Protein AF-A0A6G3U0U0-F1 (afdb_monomer_lite)

Secondary structure (DSSP, 8-state):
-------PPPP---------------------------------S---------EEEEE---SGGG-----HHHHHHHHHHHHHHHHHHHHHHHHHHHTHHHHHH-TTHIIIIIIHHHHHHHHHHHHHHHHHHHHTT----GGGGGGG--EEEETT---------------------

Sequence (177 aa):
MGRNTRKRRTPLATKAIAASAALALGGGGLIWANFYASAHEKAPDNRTKRNVSQVVTIYCPDVGQQLRNVPDRARGEVDGELASMDQQITDAYQRLVTTRRAQAGDANFVQNSILGPLKDRRKVLLDRIKLQINRAGGKAPGDLDRLAGCTGRPAGGQNGGGQNDGGQNGGGQNDGG

Radius of gyration: 30.37 Å; chains: 1; bounding box: 84×53×82 Å

Foldseek 3Di:
DDDDDDDDDDDDDDDDDDDDDDPPDDDDDDDDDDDDDDDDDDDDDDPPPPCLLQFQDKAFDDLVVQPPDADPQLVVVLVVLSVVLVVLRVVLNVVSVVCSVVSVVPSCCNVPVRQVVQLVSLLVSQVVSQVSRVVSVHHHDPCSSVRSGMDTHGPDDDPDDDDDDDDDDDDDDDDDD

pLDDT: mean 72.3, std 21.58, range [33.5, 95.38]

Organism: NCBI:txid2706093

Structure (mmCIF, N/CA/C/O backbone):
data_AF-A0A6G3U0U0-F1
#
_entry.id   AF-A0A6G3U0U0-F1
#
loop_
_atom_site.group_PDB
_atom_site.id
_atom_site.type_symbol
_atom_site.label_atom_id
_atom_site.label_alt_id
_atom_site.label_comp_id
_atom_site.label_asym_id
_atom_site.label_entity_id
_atom_site.label_seq_id
_atom_site.pdbx_PDB_ins_code
_atom_site.Cartn_x
_atom_site.Cartn_y
_atom_site.Cartn_z
_atom_site.occupancy
_atom_site.B_iso_or_equiv
_atom_site.auth_seq_id
_atom_site.auth_comp_id
_atom_site.auth_asym_id
_atom_site.auth_atom_id
_atom_site.pdbx_PDB_model_num
ATOM 1 N N . MET A 1 1 ? -43.608 10.203 -51.201 1.00 46.03 1 MET A N 1
ATOM 2 C CA . MET A 1 1 ? -42.676 9.658 -52.220 1.00 46.03 1 MET A CA 1
ATOM 3 C C . MET A 1 1 ? -41.259 10.072 -51.823 1.00 46.03 1 MET A C 1
ATOM 5 O O . MET A 1 1 ? -41.089 11.239 -51.533 1.00 46.03 1 MET A O 1
ATOM 9 N N . GLY A 1 2 ? -40.191 9.287 -51.689 1.00 54.69 2 GLY A N 1
ATOM 10 C CA . GLY A 1 2 ? -39.826 7.914 -52.042 1.00 54.69 2 GLY A CA 1
ATOM 11 C C . GLY A 1 2 ? -38.305 7.953 -52.289 1.00 54.69 2 GLY A C 1
ATOM 12 O O . GLY A 1 2 ? -37.879 8.408 -53.344 1.00 54.69 2 GLY A O 1
ATOM 13 N N . ARG A 1 3 ? -37.478 7.615 -51.283 1.00 54.75 3 ARG A N 1
ATOM 14 C CA . ARG A 1 3 ? -36.003 7.732 -51.340 1.00 54.75 3 ARG A CA 1
ATOM 15 C C . ARG A 1 3 ? -35.430 6.642 -52.254 1.00 54.75 3 ARG A C 1
ATOM 17 O O . ARG A 1 3 ? -35.517 5.468 -51.911 1.00 54.75 3 ARG A O 1
ATOM 24 N N . ASN A 1 4 ? -34.811 7.018 -53.374 1.00 56.19 4 ASN A N 1
ATOM 25 C CA . ASN A 1 4 ? -34.163 6.065 -54.280 1.00 56.19 4 ASN A CA 1
ATOM 26 C C . ASN A 1 4 ? -32.678 5.873 -53.937 1.00 56.19 4 ASN A C 1
ATOM 28 O O . ASN A 1 4 ? -31.802 6.608 -54.389 1.00 56.19 4 ASN A O 1
ATOM 32 N N . THR A 1 5 ? -32.408 4.827 -53.158 1.00 52.22 5 THR A N 1
ATOM 33 C CA . THR A 1 5 ? -31.091 4.233 -52.911 1.00 52.22 5 THR A CA 1
ATOM 34 C C . THR A 1 5 ? -30.677 3.356 -54.099 1.00 52.22 5 THR A C 1
ATOM 36 O O . THR A 1 5 ? -31.153 2.233 -54.270 1.00 52.22 5 THR A O 1
ATOM 39 N N . ARG A 1 6 ? -29.759 3.834 -54.950 1.00 57.41 6 ARG A N 1
ATOM 40 C CA . ARG A 1 6 ? -29.176 2.987 -56.006 1.00 57.41 6 ARG A CA 1
ATOM 41 C C . ARG A 1 6 ? -28.097 2.073 -55.421 1.00 57.41 6 ARG A C 1
ATOM 43 O O . ARG A 1 6 ? -26.943 2.462 -55.275 1.00 57.41 6 ARG A O 1
ATOM 50 N N . LYS A 1 7 ? -28.496 0.832 -55.128 1.00 47.50 7 LYS A N 1
ATOM 51 C CA . LYS A 1 7 ? -27.618 -0.321 -54.887 1.00 47.50 7 LYS A CA 1
ATOM 52 C C . LYS A 1 7 ? -26.677 -0.523 -56.085 1.00 47.50 7 LYS A C 1
ATOM 54 O O . LYS A 1 7 ? -27.135 -0.948 -57.146 1.00 47.50 7 LYS A O 1
ATOM 59 N N . ARG A 1 8 ? -25.370 -0.280 -55.933 1.00 55.28 8 ARG A N 1
ATOM 60 C CA . ARG A 1 8 ? -24.383 -0.869 -56.852 1.00 55.28 8 ARG A CA 1
ATOM 61 C C . ARG A 1 8 ? -24.142 -2.309 -56.423 1.00 55.28 8 ARG A C 1
ATOM 63 O O . ARG A 1 8 ? -23.725 -2.577 -55.302 1.00 55.28 8 ARG A O 1
ATOM 70 N N . ARG A 1 9 ? -24.514 -3.214 -57.324 1.00 56.34 9 ARG A N 1
ATOM 71 C CA . ARG A 1 9 ? -24.375 -4.659 -57.196 1.00 56.34 9 ARG A CA 1
ATOM 72 C C . ARG A 1 9 ? -22.894 -5.029 -57.189 1.00 56.34 9 ARG A C 1
ATOM 74 O O . ARG A 1 9 ? -22.133 -4.570 -58.036 1.00 56.34 9 ARG A O 1
ATOM 81 N N . THR A 1 10 ? -22.530 -5.863 -56.232 1.00 58.34 10 THR A N 1
ATOM 82 C CA . THR A 1 10 ? -21.278 -6.609 -56.168 1.00 58.34 10 THR A CA 1
ATOM 83 C C . THR A 1 10 ? -21.230 -7.634 -57.310 1.00 58.34 10 THR A C 1
ATOM 85 O O . THR A 1 10 ? -22.201 -8.374 -57.491 1.00 58.34 10 THR A O 1
ATOM 88 N N . PRO A 1 11 ? -20.145 -7.713 -58.100 1.00 59.00 11 PRO A N 1
ATOM 89 C CA . PRO A 1 11 ? -19.930 -8.854 -58.973 1.00 59.00 11 PRO A CA 1
ATOM 90 C C . PRO A 1 11 ? -19.469 -10.061 -58.149 1.00 59.00 11 PRO A C 1
ATOM 92 O O . PRO A 1 11 ? -18.499 -10.012 -57.393 1.00 59.00 11 PRO A O 1
ATOM 95 N N . LEU A 1 12 ? -20.231 -11.139 -58.307 1.00 53.78 12 LEU A N 1
ATOM 96 C CA . LEU A 1 12 ? -19.966 -12.497 -57.856 1.00 53.78 12 LEU A CA 1
ATOM 97 C C . LEU A 1 12 ? -18.666 -13.013 -58.485 1.00 53.78 12 LEU A C 1
ATOM 99 O O . LEU A 1 12 ? -18.636 -13.317 -59.673 1.00 53.78 12 LEU A O 1
ATOM 103 N N . ALA A 1 13 ? -17.616 -13.157 -57.684 1.00 52.47 13 ALA A N 1
ATOM 104 C CA . ALA A 1 13 ? -16.477 -14.012 -58.017 1.00 52.47 13 ALA A CA 1
ATOM 105 C C . ALA A 1 13 ? -15.838 -14.571 -56.738 1.00 52.47 13 ALA A C 1
ATOM 107 O O . ALA A 1 13 ? -14.632 -14.513 -56.526 1.00 52.47 13 ALA A O 1
ATOM 108 N N . THR A 1 14 ? -16.679 -15.122 -55.862 1.00 47.50 14 THR A N 1
ATOM 109 C CA . THR A 1 14 ? -16.247 -16.084 -54.849 1.00 47.50 14 THR A CA 1
ATOM 110 C C . THR A 1 14 ? -16.211 -17.468 -55.491 1.00 47.50 14 THR A C 1
ATOM 112 O O . THR A 1 14 ? -17.253 -18.058 -55.762 1.00 47.50 14 THR A O 1
ATOM 115 N N . LYS A 1 15 ? -15.005 -17.992 -55.696 1.00 50.78 15 LYS A N 1
ATOM 116 C CA . LYS A 1 15 ? -14.684 -19.427 -55.686 1.00 50.78 15 LYS A CA 1
ATOM 117 C C . LYS A 1 15 ? -13.343 -19.527 -54.947 1.00 50.78 15 LYS A C 1
ATOM 119 O O . LYS A 1 15 ? -12.332 -19.109 -55.484 1.00 50.78 15 LYS A O 1
ATOM 124 N N . ALA A 1 16 ? -13.313 -19.726 -53.631 1.00 52.72 16 ALA A N 1
ATOM 125 C CA . ALA A 1 16 ? -13.403 -21.024 -52.959 1.00 52.72 16 ALA A CA 1
ATOM 126 C C . ALA A 1 16 ? -12.450 -22.070 -53.569 1.00 52.72 16 ALA A C 1
ATOM 128 O O . ALA A 1 16 ? -12.838 -22.801 -54.475 1.00 52.72 16 ALA A O 1
ATOM 129 N N . ILE A 1 17 ? -11.230 -22.157 -53.028 1.00 52.53 17 ILE A N 1
ATOM 130 C CA . ILE A 1 17 ? -10.481 -23.415 -52.957 1.00 52.53 17 ILE A CA 1
ATOM 131 C C . ILE A 1 17 ? -10.115 -23.623 -51.491 1.00 52.53 17 ILE A C 1
ATOM 133 O O . ILE A 1 17 ? -9.440 -22.810 -50.863 1.00 52.53 17 ILE A O 1
ATOM 137 N N . ALA A 1 18 ? -10.679 -24.698 -50.963 1.00 51.75 18 ALA A N 1
ATOM 138 C CA . ALA A 1 18 ? -10.455 -25.235 -49.645 1.00 51.75 18 ALA A CA 1
ATOM 139 C C . ALA A 1 18 ? -9.193 -26.112 -49.620 1.00 51.75 18 ALA A C 1
ATOM 141 O O . ALA A 1 18 ? -8.799 -26.672 -50.637 1.00 51.75 18 ALA A O 1
ATOM 142 N N . ALA A 1 19 ? -8.677 -26.285 -48.402 1.00 49.38 19 ALA A N 1
ATOM 143 C CA . ALA A 1 19 ? -7.967 -27.462 -47.905 1.00 49.38 19 ALA A CA 1
ATOM 144 C C . ALA A 1 19 ? -6.592 -27.815 -48.505 1.00 49.38 19 ALA A C 1
ATOM 146 O O . ALA A 1 19 ? -6.487 -28.572 -49.460 1.00 49.38 19 ALA A O 1
ATOM 147 N N . SER A 1 20 ? -5.543 -27.443 -47.766 1.00 47.06 20 SER A N 1
ATOM 148 C CA . SER A 1 20 ? -4.555 -28.423 -47.286 1.00 47.06 20 SER A CA 1
ATOM 149 C C . SER A 1 20 ? -3.688 -27.799 -46.191 1.00 47.06 20 SER A C 1
ATOM 151 O O . SER A 1 20 ? -2.896 -26.893 -46.440 1.00 47.06 20 SER A O 1
ATOM 153 N N . ALA A 1 21 ? -3.857 -28.293 -44.964 1.00 51.41 21 ALA A N 1
ATOM 154 C CA . ALA A 1 21 ? -2.911 -28.089 -43.881 1.00 51.41 21 ALA A CA 1
ATOM 155 C C . ALA A 1 21 ? -1.633 -28.873 -44.210 1.00 51.41 21 ALA A C 1
ATOM 157 O O . ALA A 1 21 ? -1.624 -30.098 -44.138 1.00 51.41 21 ALA A O 1
ATOM 158 N N . ALA A 1 22 ? -0.565 -28.171 -44.576 1.00 50.78 22 ALA A N 1
ATOM 159 C CA . ALA A 1 22 ? 0.781 -28.722 -44.554 1.00 50.78 22 ALA A CA 1
ATOM 160 C C . ALA A 1 22 ? 1.487 -28.144 -43.326 1.00 50.78 22 ALA A C 1
ATOM 162 O O . ALA A 1 22 ? 1.966 -27.010 -43.340 1.00 50.78 22 ALA A O 1
ATOM 163 N N . LEU A 1 23 ? 1.515 -28.918 -42.238 1.00 55.03 23 LEU A N 1
ATOM 164 C CA . LEU A 1 23 ? 2.474 -28.719 -41.154 1.00 55.03 23 LEU A CA 1
ATOM 165 C C . LEU A 1 23 ? 3.873 -28.997 -41.720 1.00 55.03 23 LEU A C 1
ATOM 167 O O . LEU A 1 23 ? 4.380 -30.113 -41.646 1.00 55.03 23 LEU A O 1
ATOM 171 N N . ALA A 1 24 ? 4.479 -27.975 -42.322 1.00 58.81 24 ALA A N 1
ATOM 172 C CA . ALA A 1 24 ? 5.885 -27.975 -42.687 1.00 58.81 24 ALA A CA 1
ATOM 173 C C . ALA A 1 24 ? 6.715 -27.791 -41.409 1.00 58.81 24 ALA A C 1
ATOM 175 O O . ALA A 1 24 ? 7.091 -26.686 -41.021 1.00 58.81 24 ALA A O 1
ATOM 176 N N . LEU A 1 25 ? 6.956 -28.905 -40.723 1.00 57.28 25 LEU A N 1
ATOM 177 C CA . LEU A 1 25 ? 8.068 -29.026 -39.797 1.00 57.28 25 LEU A CA 1
ATOM 178 C C . LEU A 1 25 ? 9.358 -29.111 -40.624 1.00 57.28 25 LEU A C 1
ATOM 180 O O . LEU A 1 25 ? 9.604 -30.116 -41.283 1.00 57.28 25 LEU A O 1
ATOM 184 N N . GLY A 1 26 ? 10.183 -28.067 -40.541 1.00 49.75 26 GLY A N 1
ATOM 185 C CA . GLY A 1 26 ? 11.615 -28.139 -40.836 1.00 49.75 26 GLY A CA 1
ATOM 186 C C . GLY A 1 26 ? 12.072 -27.468 -42.134 1.00 49.75 26 GLY A C 1
ATOM 187 O O . GLY A 1 26 ? 11.646 -27.829 -43.224 1.00 49.75 26 GLY A O 1
ATOM 188 N N . GLY A 1 27 ? 13.022 -26.535 -42.003 1.00 47.12 27 GLY A N 1
ATOM 189 C CA . GLY A 1 27 ? 13.888 -26.087 -43.101 1.00 47.12 27 GLY A CA 1
ATOM 190 C C . GLY A 1 27 ? 14.191 -24.592 -43.055 1.00 47.12 27 GLY A C 1
ATOM 191 O O . GLY A 1 27 ? 13.312 -23.783 -43.311 1.00 47.12 27 GLY A O 1
ATOM 192 N N . GLY A 1 28 ? 15.420 -24.225 -42.688 1.00 49.59 28 GLY A N 1
ATOM 193 C CA . GLY A 1 28 ? 15.838 -22.851 -42.408 1.00 49.59 28 GLY A CA 1
ATOM 194 C C . GLY A 1 28 ? 16.068 -21.954 -43.631 1.00 49.59 28 GLY A C 1
ATOM 195 O O . GLY A 1 28 ? 16.247 -22.414 -44.754 1.00 49.59 28 GLY A O 1
ATOM 196 N N . GLY A 1 29 ? 16.128 -20.647 -43.364 1.00 43.62 29 GLY A N 1
ATOM 197 C CA . GLY A 1 29 ? 16.513 -19.615 -44.326 1.00 43.62 29 GLY A CA 1
ATOM 198 C C . GLY A 1 29 ? 16.652 -18.251 -43.650 1.00 43.62 29 GLY A C 1
ATOM 199 O O . GLY A 1 29 ? 15.681 -17.513 -43.532 1.00 43.62 29 GLY A O 1
ATOM 200 N N . LEU A 1 30 ? 17.854 -17.922 -43.170 1.00 51.47 30 LEU A N 1
ATOM 201 C CA . LEU A 1 30 ? 18.201 -16.581 -42.691 1.00 51.47 30 LEU A CA 1
ATOM 202 C C . LEU A 1 30 ? 18.632 -15.737 -43.896 1.00 51.47 30 LEU A C 1
ATOM 204 O O . LEU A 1 30 ? 19.731 -15.931 -44.408 1.00 51.47 30 LEU A O 1
ATOM 208 N N . ILE A 1 31 ? 17.805 -14.784 -44.327 1.00 53.22 31 ILE A N 1
ATOM 209 C CA . ILE A 1 31 ? 18.263 -13.705 -45.210 1.00 53.22 31 ILE A CA 1
ATOM 210 C C . ILE A 1 31 ? 18.543 -12.480 -44.340 1.00 53.22 31 ILE A C 1
ATOM 212 O O . ILE A 1 31 ? 17.647 -11.893 -43.734 1.00 53.22 31 ILE A O 1
ATOM 216 N N . TRP A 1 32 ? 19.828 -12.149 -44.247 1.00 38.78 32 TRP A N 1
ATOM 217 C CA . TRP A 1 32 ? 20.383 -10.992 -43.555 1.00 38.78 32 TRP A CA 1
ATOM 218 C C . TRP A 1 32 ? 20.158 -9.728 -44.393 1.00 38.78 32 TRP A C 1
ATOM 220 O O . TRP A 1 32 ? 20.736 -9.590 -45.467 1.00 38.78 32 TRP A O 1
ATOM 230 N N . ALA A 1 33 ? 19.386 -8.773 -43.880 1.00 47.75 33 ALA A N 1
ATOM 231 C CA . ALA A 1 33 ? 19.500 -7.376 -44.282 1.00 47.75 33 ALA A CA 1
ATOM 232 C C . ALA A 1 33 ? 19.931 -6.584 -43.049 1.00 47.75 33 ALA A C 1
ATOM 234 O O . ALA A 1 33 ? 19.126 -6.297 -42.167 1.00 47.75 33 ALA A O 1
ATOM 235 N N . ASN A 1 34 ? 21.222 -6.269 -42.975 1.00 53.22 34 ASN A N 1
ATOM 236 C CA . ASN A 1 34 ? 21.758 -5.349 -41.986 1.00 53.22 34 ASN A CA 1
ATOM 237 C C . ASN A 1 34 ? 22.420 -4.203 -42.736 1.00 53.22 34 ASN A C 1
ATOM 239 O O . ASN A 1 34 ? 23.531 -4.328 -43.247 1.00 53.22 34 ASN A O 1
ATOM 243 N N . PHE A 1 35 ? 21.702 -3.092 -42.809 1.00 57.25 35 PHE A N 1
ATOM 244 C CA . PHE A 1 35 ? 22.238 -1.824 -43.260 1.00 57.25 35 PHE A CA 1
ATOM 245 C C . PHE A 1 35 ? 21.915 -0.792 -42.185 1.00 57.25 35 PHE A C 1
ATOM 247 O O . PHE A 1 35 ? 20.843 -0.202 -42.188 1.00 57.25 35 PHE A O 1
ATOM 254 N N . TYR A 1 36 ? 22.808 -0.667 -41.206 1.00 47.09 36 TYR A N 1
ATOM 255 C CA . TYR A 1 36 ? 23.366 0.612 -40.769 1.00 47.09 36 TYR A CA 1
ATOM 256 C C . TYR A 1 36 ? 24.511 0.339 -39.790 1.00 47.09 36 TYR A C 1
ATOM 258 O O . TYR A 1 36 ? 24.394 -0.442 -38.847 1.00 47.09 36 TYR A O 1
ATOM 266 N N . ALA A 1 37 ? 25.651 0.942 -40.091 1.00 47.31 37 ALA A N 1
ATOM 267 C CA . ALA A 1 37 ? 26.931 0.699 -39.461 1.00 47.31 37 ALA A CA 1
ATOM 268 C C . ALA A 1 37 ? 27.011 1.226 -38.019 1.00 47.31 37 ALA A C 1
ATOM 270 O O . ALA A 1 37 ? 26.624 2.353 -37.721 1.00 47.31 37 ALA A O 1
ATOM 271 N N . SER A 1 38 ? 27.642 0.438 -37.153 1.00 43.28 38 SER A N 1
ATOM 272 C CA . SER A 1 38 ? 28.599 0.919 -36.154 1.00 43.28 38 SER A CA 1
ATOM 273 C C . SER A 1 38 ? 29.613 -0.202 -35.950 1.00 43.28 38 SER A C 1
ATOM 275 O O . SER A 1 38 ? 29.284 -1.276 -35.453 1.00 43.28 38 SER A O 1
ATOM 277 N N . ALA A 1 39 ? 30.815 0.026 -36.471 1.00 49.16 39 ALA A N 1
ATOM 278 C CA . ALA A 1 39 ? 31.934 -0.896 -36.462 1.00 49.16 39 ALA A CA 1
ATOM 279 C C . ALA A 1 39 ? 32.657 -0.841 -35.110 1.00 49.16 39 ALA A C 1
ATOM 281 O O . ALA A 1 39 ? 33.105 0.228 -34.712 1.00 49.16 39 ALA A O 1
ATOM 282 N N . HIS A 1 40 ? 32.784 -1.981 -34.434 1.00 40.75 40 HIS A N 1
ATOM 283 C CA . HIS A 1 40 ? 34.069 -2.518 -33.975 1.00 40.75 40 HIS A CA 1
ATOM 284 C C . HIS A 1 40 ? 33.870 -3.992 -33.580 1.00 40.75 40 HIS A C 1
ATOM 286 O O . HIS A 1 40 ? 32.760 -4.454 -33.325 1.00 40.75 40 HIS A O 1
ATOM 292 N N . GLU A 1 41 ? 34.954 -4.742 -33.640 1.00 42.78 41 GLU A N 1
ATOM 293 C CA . GLU A 1 41 ? 35.037 -6.159 -33.973 1.00 42.78 41 GLU A CA 1
ATOM 294 C C . GLU A 1 41 ? 35.363 -7.095 -32.790 1.00 42.78 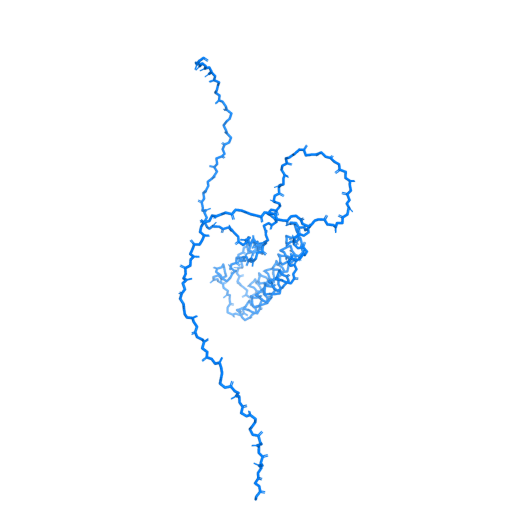41 GLU A C 1
ATOM 296 O O . GLU A 1 41 ? 35.913 -6.664 -31.782 1.00 42.78 41 GLU A O 1
ATOM 301 N N . LYS A 1 42 ? 35.113 -8.400 -33.022 1.00 39.09 42 LYS A N 1
ATOM 302 C CA . LYS A 1 42 ? 35.511 -9.625 -32.275 1.00 39.09 42 LYS A CA 1
ATOM 303 C C . LYS A 1 42 ? 34.512 -10.188 -31.237 1.00 39.09 42 LYS A C 1
ATOM 305 O O . LYS A 1 42 ? 34.268 -9.625 -30.180 1.00 39.09 42 LYS A O 1
ATOM 310 N N . ALA A 1 43 ? 33.961 -11.357 -31.587 1.00 51.34 43 ALA A N 1
ATOM 311 C CA . ALA A 1 43 ? 33.169 -12.287 -30.763 1.00 51.34 43 ALA A CA 1
ATOM 312 C C . ALA A 1 43 ? 34.073 -13.077 -29.774 1.00 51.34 43 ALA A C 1
ATOM 314 O O . ALA A 1 43 ? 35.290 -12.999 -29.946 1.00 51.34 43 ALA A O 1
ATOM 315 N N . PRO A 1 44 ? 33.565 -13.907 -28.830 1.00 53.47 44 PRO A N 1
ATOM 316 C CA . PRO A 1 44 ? 32.185 -14.335 -28.588 1.00 53.47 44 PRO A CA 1
ATOM 317 C C . PRO A 1 44 ? 31.758 -14.198 -27.107 1.00 53.47 44 PRO A C 1
ATOM 319 O O . PRO A 1 44 ? 32.462 -13.647 -26.275 1.00 53.47 44 PRO A O 1
ATOM 322 N N . ASP A 1 45 ? 30.593 -14.760 -26.813 1.00 40.72 45 ASP A N 1
ATOM 323 C CA . ASP A 1 45 ? 30.028 -15.053 -25.499 1.00 40.72 45 ASP A CA 1
ATOM 324 C C . ASP A 1 45 ? 29.052 -14.078 -24.837 1.00 40.72 45 ASP A C 1
ATOM 326 O O . ASP A 1 45 ? 29.247 -12.879 -24.666 1.00 40.72 45 ASP A O 1
ATOM 330 N N . ASN A 1 46 ? 27.961 -14.715 -24.418 1.00 45.91 46 ASN A N 1
ATOM 331 C CA . ASN A 1 46 ? 26.935 -14.218 -23.531 1.00 45.91 46 ASN A CA 1
ATOM 332 C C . ASN A 1 46 ? 26.162 -12.994 -24.040 1.00 45.91 46 ASN A C 1
ATOM 334 O O . ASN A 1 46 ? 26.120 -11.934 -23.414 1.00 45.91 46 ASN A O 1
ATOM 338 N N . ARG A 1 47 ? 25.372 -13.207 -25.107 1.00 45.09 47 ARG A N 1
ATOM 339 C CA . ARG A 1 47 ? 24.065 -12.545 -25.209 1.00 45.09 47 ARG A CA 1
ATOM 340 C C . ARG A 1 47 ? 23.254 -13.026 -24.005 1.00 45.09 47 ARG A C 1
ATOM 342 O O . ARG A 1 47 ? 22.393 -13.895 -24.128 1.00 45.09 47 ARG A O 1
ATOM 349 N N . THR A 1 48 ? 23.538 -12.451 -22.838 1.00 49.03 48 THR A N 1
ATOM 350 C CA . THR A 1 48 ? 22.600 -12.364 -21.738 1.00 49.03 48 THR A CA 1
ATOM 351 C C . THR A 1 48 ? 21.395 -11.727 -22.399 1.00 49.03 48 THR A C 1
ATOM 353 O O . THR A 1 48 ? 21.339 -10.519 -22.632 1.00 49.03 48 THR A O 1
ATOM 356 N N . LYS A 1 49 ? 20.423 -12.560 -22.788 1.00 47.19 49 LYS A N 1
ATOM 357 C CA . LYS A 1 49 ? 19.035 -12.143 -22.767 1.00 47.19 49 LYS A CA 1
ATOM 358 C C . LYS A 1 49 ? 18.900 -11.565 -21.371 1.00 47.19 49 LYS A C 1
ATOM 360 O O . LYS A 1 49 ? 18.763 -12.315 -20.407 1.00 47.19 49 LYS A O 1
ATOM 365 N N . ARG A 1 50 ? 19.036 -10.243 -21.245 1.00 49.28 50 ARG A N 1
ATOM 366 C CA . ARG A 1 50 ? 18.474 -9.505 -20.131 1.00 49.28 50 ARG A CA 1
ATOM 367 C C . ARG A 1 50 ? 16.994 -9.835 -20.243 1.00 49.28 50 ARG A C 1
ATOM 369 O O . ARG A 1 50 ? 16.242 -9.158 -20.935 1.00 49.28 50 ARG A O 1
ATOM 376 N N . ASN A 1 51 ? 16.601 -10.949 -19.632 1.00 51.94 51 ASN A N 1
ATOM 377 C CA . ASN A 1 51 ? 15.264 -11.152 -19.136 1.00 51.94 51 ASN A CA 1
ATOM 378 C C . ASN A 1 51 ? 15.126 -10.045 -18.103 1.00 51.94 51 ASN A C 1
ATOM 380 O O . ASN A 1 51 ? 15.386 -10.236 -16.919 1.00 51.94 51 ASN A O 1
ATOM 384 N N . VAL A 1 52 ? 14.840 -8.835 -18.580 1.00 56.00 52 VAL A N 1
ATOM 385 C CA . VAL A 1 52 ? 14.272 -7.816 -17.730 1.00 56.00 52 VAL A CA 1
ATOM 386 C C . VAL A 1 52 ? 12.933 -8.419 -17.374 1.00 56.00 52 VAL A C 1
ATOM 388 O O . VAL A 1 52 ? 12.009 -8.407 -18.186 1.00 56.00 52 VAL A O 1
ATOM 391 N N . SER A 1 53 ? 12.903 -9.107 -16.236 1.00 63.59 53 SER A N 1
ATOM 392 C CA . SER A 1 53 ? 11.728 -9.761 -15.693 1.00 63.59 53 SER A CA 1
ATOM 393 C C . SER A 1 53 ? 10.698 -8.668 -15.459 1.00 63.59 53 SER A C 1
ATOM 395 O O . SER A 1 53 ? 10.678 -8.036 -14.408 1.00 63.59 53 SER A O 1
ATOM 397 N N . GLN A 1 54 ? 9.909 -8.371 -16.494 1.00 72.44 54 GLN A N 1
ATOM 398 C CA . GLN A 1 54 ? 8.949 -7.283 -16.459 1.00 72.44 54 GLN A CA 1
ATOM 399 C C . GLN A 1 54 ? 7.899 -7.654 -15.427 1.00 72.44 54 GLN A C 1
ATOM 401 O O . GLN A 1 54 ? 7.210 -8.670 -15.570 1.00 72.44 54 GLN A O 1
ATOM 406 N N . VAL A 1 55 ? 7.823 -6.857 -14.364 1.00 80.06 55 VAL A N 1
ATOM 407 C CA . VAL A 1 55 ? 6.783 -6.990 -13.353 1.00 80.06 55 VAL A CA 1
ATOM 408 C C . VAL A 1 55 ? 5.459 -6.655 -14.023 1.00 80.06 55 VAL A C 1
ATOM 410 O O . VAL A 1 55 ? 5.296 -5.582 -14.599 1.00 80.06 55 VAL A O 1
ATOM 413 N N . VAL A 1 56 ? 4.508 -7.578 -13.953 1.00 81.62 56 VAL A N 1
ATOM 414 C CA . VAL A 1 56 ? 3.174 -7.405 -14.551 1.00 81.62 56 VAL A CA 1
ATOM 415 C C . VAL A 1 56 ? 2.060 -7.431 -13.519 1.00 81.62 56 VAL A C 1
ATOM 417 O O . VAL A 1 56 ? 0.924 -7.089 -13.835 1.00 81.62 56 VAL A O 1
ATOM 420 N N . THR A 1 57 ? 2.373 -7.804 -12.281 1.00 86.19 57 THR A N 1
ATOM 421 C CA . THR A 1 57 ? 1.389 -7.917 -11.206 1.00 86.19 57 THR A CA 1
ATOM 422 C C . THR A 1 57 ? 1.954 -7.343 -9.914 1.00 86.19 57 THR A C 1
ATOM 424 O O . THR A 1 57 ? 3.140 -7.507 -9.638 1.00 86.19 57 THR A O 1
ATOM 427 N N . ILE A 1 58 ? 1.105 -6.686 -9.124 1.00 89.94 58 ILE A N 1
ATOM 428 C CA . ILE A 1 58 ? 1.427 -6.133 -7.802 1.00 89.94 58 ILE A CA 1
ATOM 429 C C . ILE A 1 58 ? 0.586 -6.858 -6.748 1.00 89.94 58 ILE A C 1
ATOM 431 O O . ILE A 1 58 ? -0.636 -6.747 -6.718 1.00 89.94 58 ILE A O 1
ATOM 435 N N . TYR A 1 59 ? 1.228 -7.592 -5.855 1.00 90.69 59 TYR A N 1
ATOM 436 C CA . TYR A 1 59 ? 0.558 -8.249 -4.744 1.00 90.69 59 TYR A CA 1
ATOM 437 C C . TYR A 1 59 ? 0.717 -7.416 -3.473 1.00 90.69 59 TYR A C 1
ATOM 439 O O . TYR A 1 59 ? 1.837 -7.111 -3.064 1.00 90.69 59 TYR A O 1
ATOM 447 N N . CYS A 1 60 ? -0.396 -7.056 -2.841 1.00 91.56 60 CYS A N 1
ATOM 448 C CA . CYS A 1 60 ? -0.410 -6.349 -1.566 1.00 91.56 60 CYS A CA 1
ATOM 449 C C . CYS A 1 60 ? -1.068 -7.235 -0.496 1.00 91.56 60 CYS A C 1
ATOM 451 O O . CYS A 1 60 ? -2.078 -7.872 -0.793 1.00 91.56 60 CYS A O 1
ATOM 453 N N . PRO A 1 61 ? -0.538 -7.279 0.738 1.00 91.00 61 PRO A N 1
ATOM 454 C CA . PRO A 1 61 ? -1.178 -7.980 1.843 1.00 91.00 61 PRO A CA 1
ATOM 455 C C . PRO A 1 61 ? -2.548 -7.375 2.165 1.00 91.00 61 PRO A C 1
ATOM 457 O O . PRO A 1 61 ? -2.702 -6.146 2.152 1.00 91.00 61 PRO A O 1
ATOM 460 N N . ASP A 1 62 ? -3.506 -8.240 2.500 1.00 88.31 62 ASP A N 1
ATOM 461 C CA . ASP A 1 62 ? -4.824 -7.833 2.986 1.00 88.31 62 ASP A CA 1
ATOM 462 C C . ASP A 1 62 ? -4.730 -7.396 4.456 1.00 88.31 62 ASP A C 1
ATOM 464 O O . ASP A 1 62 ? -4.328 -8.159 5.339 1.00 88.31 62 ASP A O 1
ATOM 468 N N . VAL A 1 63 ? -5.086 -6.138 4.702 1.00 90.44 63 VAL A N 1
ATOM 469 C CA . VAL A 1 63 ? -5.081 -5.509 6.026 1.00 90.44 63 VAL A CA 1
ATOM 470 C C . VAL A 1 63 ? -6.371 -5.811 6.780 1.00 90.44 63 VAL A C 1
ATOM 472 O O . VAL A 1 63 ? -6.341 -5.943 8.004 1.00 90.44 63 VAL A O 1
ATOM 475 N N . GLY A 1 64 ? -7.490 -5.978 6.070 1.00 85.75 64 GLY A N 1
ATOM 476 C CA . GLY A 1 64 ? -8.798 -6.224 6.672 1.00 85.75 64 GLY A CA 1
ATOM 477 C C . GLY A 1 64 ? -8.802 -7.482 7.539 1.00 85.75 64 GLY A C 1
ATOM 478 O O . GLY A 1 64 ? -9.348 -7.469 8.639 1.00 85.75 64 GLY A O 1
ATOM 479 N N . GLN A 1 65 ? -8.077 -8.529 7.126 1.00 86.25 65 GLN A N 1
ATOM 480 C CA . GLN A 1 65 ? -7.957 -9.773 7.904 1.00 86.25 65 GLN A CA 1
ATOM 481 C C . GLN A 1 65 ? -7.250 -9.593 9.255 1.00 86.25 65 GLN A C 1
ATOM 483 O O . GLN A 1 65 ? -7.480 -10.369 10.184 1.00 86.25 65 GLN A O 1
ATOM 488 N N . GLN A 1 66 ? -6.379 -8.587 9.388 1.00 87.62 66 GLN A N 1
ATOM 489 C CA . GLN A 1 66 ? -5.710 -8.290 10.658 1.00 87.62 66 GLN A CA 1
ATOM 490 C C . GLN A 1 66 ? -6.569 -7.424 11.586 1.00 87.62 66 GLN A C 1
ATOM 492 O O . GLN A 1 66 ? -6.374 -7.432 12.803 1.00 87.62 66 GLN A O 1
ATOM 497 N N . LEU A 1 67 ? -7.560 -6.719 11.043 1.00 88.88 67 LEU A N 1
ATOM 498 C CA . LEU A 1 67 ? -8.442 -5.810 11.770 1.00 88.88 67 LEU A CA 1
ATOM 499 C C . LEU A 1 67 ? -9.668 -6.540 12.344 1.00 88.88 67 LEU A C 1
ATOM 501 O O . LEU A 1 67 ? -10.812 -6.183 12.090 1.00 88.88 67 LEU A O 1
ATOM 505 N N . ARG A 1 68 ? -9.433 -7.571 13.166 1.00 83.75 68 ARG A N 1
ATOM 506 C CA . ARG A 1 68 ? -10.507 -8.421 13.726 1.00 83.75 68 ARG A CA 1
ATOM 507 C C . ARG A 1 68 ? -11.380 -7.724 14.777 1.00 83.75 68 ARG A C 1
ATOM 509 O O . ARG A 1 68 ? -12.521 -8.123 14.970 1.00 83.75 68 ARG A O 1
ATOM 516 N N . ASN A 1 69 ? -10.845 -6.710 15.458 1.00 85.19 69 ASN A N 1
ATOM 517 C CA . ASN A 1 69 ? -11.488 -6.036 16.592 1.00 85.19 69 ASN A CA 1
ATOM 518 C C . ASN A 1 69 ? -11.542 -4.516 16.373 1.00 85.19 69 ASN A C 1
ATOM 520 O O . ASN A 1 69 ? -10.874 -3.756 17.076 1.00 85.19 69 ASN A O 1
ATOM 524 N N . VAL A 1 70 ? -12.311 -4.070 15.377 1.00 91.62 70 VAL A N 1
ATOM 525 C CA . VAL A 1 70 ? -12.538 -2.638 15.121 1.00 91.62 70 VAL A CA 1
ATOM 526 C C . VAL A 1 70 ? -13.775 -2.165 15.897 1.00 91.62 70 VAL A C 1
ATOM 528 O O . VAL A 1 70 ? -14.863 -2.702 15.676 1.00 91.62 70 VAL A O 1
ATOM 531 N N . PRO A 1 71 ? -13.650 -1.164 16.791 1.00 93.12 71 PRO A N 1
ATOM 532 C CA . PRO A 1 71 ? -14.798 -0.584 17.486 1.00 93.12 71 PRO A CA 1
ATOM 533 C C . PRO A 1 71 ? -15.821 -0.006 16.504 1.00 93.12 71 PRO A C 1
ATOM 535 O O . PRO A 1 71 ? -15.436 0.632 15.527 1.00 93.12 71 PRO A O 1
ATOM 538 N N . ASP A 1 72 ? -17.116 -0.138 16.798 1.00 93.06 72 ASP A N 1
ATOM 539 C CA . ASP A 1 72 ? -18.199 0.300 15.897 1.00 93.06 72 ASP A CA 1
ATOM 540 C C . ASP A 1 72 ? -18.085 1.774 15.492 1.00 93.06 72 ASP A C 1
ATOM 542 O O . ASP A 1 72 ? -18.309 2.123 14.336 1.00 93.06 72 ASP A O 1
ATOM 546 N N . ARG A 1 73 ? -17.639 2.629 16.422 1.00 92.31 73 ARG A N 1
ATOM 547 C CA . ARG A 1 73 ? -17.427 4.064 16.173 1.00 92.31 73 ARG A CA 1
ATOM 548 C C . ARG A 1 73 ? -16.322 4.356 15.151 1.00 92.31 73 ARG A C 1
ATOM 550 O O . ARG A 1 73 ? -16.355 5.418 14.547 1.00 92.31 73 ARG A O 1
ATOM 557 N N . ALA A 1 74 ? -15.358 3.449 14.975 1.00 94.62 74 ALA A N 1
ATOM 558 C CA . ALA A 1 74 ? -14.247 3.605 14.034 1.00 94.62 74 ALA A CA 1
ATOM 559 C C . ALA A 1 74 ? -14.478 2.891 12.696 1.00 94.62 74 ALA A C 1
ATOM 561 O O . ALA A 1 74 ? -13.734 3.155 11.759 1.00 94.62 74 ALA A O 1
ATOM 562 N N . ARG A 1 75 ? -15.474 1.999 12.577 1.00 93.12 75 ARG A N 1
ATOM 563 C CA . ARG A 1 75 ? -15.649 1.162 11.375 1.00 93.12 75 ARG A CA 1
ATOM 564 C C . ARG A 1 75 ? -15.753 1.983 10.094 1.00 93.12 75 ARG A C 1
ATOM 566 O O . ARG A 1 75 ? -14.973 1.756 9.185 1.00 93.12 75 ARG A O 1
ATOM 573 N N . GLY A 1 76 ? -16.619 2.998 10.066 1.00 94.81 76 GLY A N 1
ATOM 574 C CA . GLY A 1 76 ? -16.788 3.835 8.873 1.00 94.81 76 GLY A CA 1
ATOM 575 C C . GLY A 1 76 ? -15.517 4.590 8.464 1.00 94.81 76 GLY A C 1
ATOM 576 O O . GLY A 1 76 ? -15.227 4.707 7.276 1.00 94.81 76 GLY A O 1
ATOM 577 N N . GLU A 1 77 ? -14.729 5.067 9.433 1.00 93.81 77 GLU A N 1
ATOM 578 C CA . GLU A 1 77 ? -13.446 5.721 9.146 1.00 93.81 77 GLU A CA 1
ATOM 579 C C . GLU A 1 77 ? -12.407 4.711 8.644 1.00 93.81 77 GLU A C 1
ATOM 581 O O . GLU A 1 77 ? -11.719 4.976 7.662 1.00 93.81 77 GLU A O 1
ATOM 586 N N . VAL A 1 78 ? -12.316 3.537 9.277 1.00 94.56 78 VAL A N 1
ATOM 587 C CA . VAL A 1 78 ? -11.405 2.458 8.867 1.00 94.56 78 VAL A CA 1
ATOM 588 C C . VAL A 1 78 ? -11.743 1.959 7.461 1.00 94.56 78 VAL A C 1
ATOM 590 O O . VAL A 1 78 ? -10.837 1.818 6.644 1.00 94.56 78 VAL A O 1
ATOM 593 N N . ASP A 1 79 ? -13.023 1.763 7.148 1.00 94.50 79 ASP A N 1
ATOM 594 C CA . ASP A 1 79 ? -13.485 1.329 5.827 1.00 94.50 79 ASP A CA 1
ATOM 595 C C . ASP A 1 79 ? -13.128 2.356 4.741 1.00 94.50 79 ASP A C 1
ATOM 597 O O . ASP A 1 79 ? -12.683 1.989 3.653 1.00 94.50 79 ASP A O 1
ATOM 601 N N . GLY A 1 80 ? -13.247 3.654 5.042 1.00 95.38 80 GLY A N 1
ATOM 602 C CA . GLY A 1 80 ? -12.827 4.725 4.135 1.00 95.38 80 GLY A CA 1
ATOM 603 C C . GLY A 1 80 ? -11.316 4.736 3.867 1.00 95.38 80 GLY A C 1
ATOM 604 O O . GLY A 1 80 ? -10.880 4.952 2.731 1.00 95.38 80 GLY A O 1
ATOM 605 N N . GLU A 1 81 ? -10.504 4.458 4.888 1.00 94.81 81 GLU A N 1
ATOM 606 C CA . GLU A 1 81 ? -9.050 4.345 4.733 1.00 94.81 81 GLU A CA 1
ATOM 607 C C . GLU A 1 81 ? -8.649 3.090 3.943 1.00 94.81 81 GLU A C 1
ATOM 609 O O . GLU A 1 81 ? -7.762 3.161 3.090 1.00 94.81 81 GLU A O 1
ATOM 614 N N . LEU A 1 82 ? -9.338 1.961 4.146 1.00 93.88 82 LEU A N 1
ATOM 615 C CA . LEU A 1 82 ? -9.137 0.745 3.349 1.00 93.88 82 LEU A CA 1
ATOM 616 C C . LEU A 1 82 ? -9.508 0.970 1.876 1.00 93.88 82 LEU A C 1
ATOM 618 O O . LEU A 1 82 ? -8.719 0.643 0.989 1.00 93.88 82 LEU A O 1
ATOM 622 N N . ALA A 1 83 ? -10.635 1.630 1.603 1.00 94.75 83 ALA A N 1
ATOM 623 C CA . ALA A 1 83 ? -11.015 1.998 0.239 1.00 94.75 83 ALA A CA 1
ATOM 624 C C . ALA A 1 83 ? -9.977 2.929 -0.419 1.00 94.75 83 ALA A C 1
ATOM 626 O O . ALA A 1 83 ? -9.647 2.780 -1.599 1.00 94.75 83 ALA A O 1
ATOM 627 N N . SER A 1 84 ? -9.408 3.862 0.349 1.00 94.75 84 SER A N 1
ATOM 628 C CA . SER A 1 84 ? -8.330 4.741 -0.123 1.00 94.75 84 SER A CA 1
ATOM 629 C C . SER A 1 84 ? -7.038 3.965 -0.418 1.00 94.75 84 SER A C 1
ATOM 631 O O . SER A 1 84 ? -6.330 4.290 -1.375 1.00 94.75 84 SER A O 1
ATOM 633 N N . MET A 1 85 ? -6.727 2.912 0.350 1.00 93.81 85 MET A N 1
ATOM 634 C CA . MET A 1 85 ? -5.605 2.010 0.051 1.00 93.81 85 MET A CA 1
ATOM 635 C C . MET A 1 85 ? -5.801 1.300 -1.294 1.00 93.81 85 MET A C 1
ATOM 637 O O . MET A 1 85 ? -4.858 1.246 -2.086 1.00 93.81 85 MET A O 1
ATOM 641 N N . ASP A 1 86 ? -7.001 0.797 -1.580 1.00 92.19 86 ASP A N 1
ATOM 642 C CA . ASP A 1 86 ? -7.299 0.094 -2.837 1.00 92.19 86 ASP A CA 1
ATOM 643 C C . ASP A 1 86 ? -7.212 1.011 -4.063 1.00 92.19 86 ASP A C 1
ATOM 645 O O . ASP A 1 86 ? -6.701 0.617 -5.121 1.00 92.19 86 ASP A O 1
ATOM 649 N N . GLN A 1 87 ? -7.629 2.270 -3.918 1.00 94.31 87 GLN A N 1
ATOM 650 C CA . GLN A 1 87 ? -7.442 3.284 -4.958 1.00 94.31 87 GLN A CA 1
ATOM 651 C C . GLN A 1 87 ? -5.955 3.491 -5.275 1.00 94.31 87 GLN A C 1
ATOM 653 O O . GLN A 1 87 ? -5.557 3.456 -6.439 1.00 94.31 87 GLN A O 1
ATOM 658 N N . GLN A 1 88 ? -5.102 3.609 -4.254 1.00 92.81 88 GLN A N 1
ATOM 659 C CA . GLN A 1 88 ? -3.658 3.773 -4.459 1.00 92.81 88 GLN A CA 1
ATOM 660 C C . GLN A 1 88 ? -3.008 2.557 -5.129 1.00 92.81 88 GLN A C 1
ATOM 662 O O . GLN A 1 88 ? -2.081 2.715 -5.929 1.00 92.81 88 GLN A O 1
ATOM 667 N N . ILE A 1 89 ? -3.483 1.346 -4.822 1.00 91.94 89 ILE A N 1
ATOM 668 C CA . ILE A 1 89 ? -3.035 0.119 -5.490 1.00 91.94 89 ILE A CA 1
ATOM 669 C C . ILE A 1 89 ? -3.423 0.162 -6.969 1.00 91.94 89 ILE A C 1
ATOM 671 O O . ILE A 1 89 ? -2.589 -0.117 -7.832 1.00 91.94 89 ILE A O 1
ATOM 675 N N . THR A 1 90 ? -4.657 0.563 -7.270 1.00 92.50 90 THR A N 1
ATOM 676 C CA . THR A 1 90 ? -5.157 0.696 -8.644 1.00 92.50 90 THR A CA 1
ATOM 677 C C . THR A 1 90 ? -4.324 1.695 -9.448 1.00 92.50 90 THR A C 1
ATOM 679 O O . THR A 1 90 ? -3.882 1.381 -10.555 1.00 92.50 90 THR A O 1
ATOM 682 N N . ASP A 1 91 ? -4.010 2.856 -8.874 1.00 92.44 91 ASP A N 1
ATOM 683 C CA . ASP A 1 91 ? -3.139 3.856 -9.500 1.00 92.44 91 ASP A CA 1
ATOM 684 C C . ASP A 1 91 ? -1.729 3.309 -9.765 1.00 92.44 91 ASP A C 1
ATOM 686 O O . ASP A 1 91 ? -1.138 3.545 -10.824 1.00 92.44 91 ASP A O 1
ATOM 690 N N . ALA A 1 92 ? -1.171 2.550 -8.817 1.00 92.56 92 ALA A N 1
ATOM 691 C CA . ALA A 1 92 ? 0.129 1.907 -8.983 1.00 92.56 92 ALA A CA 1
ATOM 692 C C . ALA A 1 92 ? 0.110 0.859 -10.108 1.00 92.56 92 ALA A C 1
ATOM 694 O O . ALA A 1 92 ? 1.051 0.792 -10.902 1.00 92.56 92 ALA A O 1
ATOM 695 N N . TYR A 1 93 ? -0.977 0.097 -10.235 1.00 90.38 93 TYR A N 1
ATOM 696 C CA . TYR A 1 93 ? -1.196 -0.825 -11.348 1.00 90.38 93 TYR A CA 1
ATOM 697 C C . TYR A 1 93 ? -1.276 -0.105 -12.696 1.00 90.38 93 TYR A C 1
ATOM 699 O O . TYR A 1 93 ? -0.628 -0.520 -13.659 1.00 90.38 93 TYR A O 1
ATOM 707 N N . GLN A 1 94 ? -2.014 1.003 -12.781 1.00 91.31 94 GLN A N 1
ATOM 708 C CA . GLN A 1 94 ? -2.087 1.802 -14.008 1.00 91.31 94 GLN A CA 1
ATOM 709 C C . GLN A 1 94 ? -0.711 2.349 -14.406 1.00 91.31 94 GLN A C 1
ATOM 711 O O . GLN A 1 94 ? -0.315 2.287 -15.575 1.00 91.31 94 GLN A O 1
ATOM 716 N N . ARG A 1 95 ? 0.068 2.824 -13.428 1.00 90.38 95 ARG A N 1
ATOM 717 C CA . ARG A 1 95 ? 1.464 3.232 -13.640 1.00 90.38 95 ARG A CA 1
ATOM 718 C C . ARG A 1 95 ? 2.326 2.071 -14.120 1.00 90.38 95 ARG A C 1
ATOM 720 O O . ARG A 1 95 ? 3.105 2.251 -15.051 1.00 90.38 95 ARG A O 1
ATOM 727 N N . LEU A 1 96 ? 2.175 0.875 -13.556 1.00 88.81 96 LEU A N 1
ATOM 728 C CA . LEU A 1 96 ? 2.909 -0.313 -14.001 1.00 88.81 96 LEU A CA 1
ATOM 729 C C . LEU A 1 96 ? 2.635 -0.625 -15.479 1.00 88.81 96 LEU A C 1
ATOM 731 O O . LEU A 1 96 ? 3.566 -0.843 -16.252 1.00 88.81 96 LEU A O 1
ATOM 735 N N . VAL A 1 97 ? 1.371 -0.591 -15.900 1.00 87.75 97 VAL A N 1
ATOM 736 C CA . VAL A 1 97 ? 0.991 -0.891 -17.288 1.00 87.75 97 VAL A CA 1
ATOM 737 C C . VAL A 1 97 ? 1.477 0.185 -18.266 1.00 87.75 97 VAL A C 1
ATOM 739 O O . VAL A 1 97 ? 1.912 -0.143 -19.369 1.00 87.75 97 VAL A O 1
ATOM 742 N N . THR A 1 98 ? 1.452 1.460 -17.872 1.00 89.38 98 THR A N 1
ATOM 743 C CA . THR A 1 98 ? 1.851 2.586 -18.740 1.00 89.38 98 THR A CA 1
ATOM 744 C C . THR A 1 98 ? 3.368 2.784 -18.831 1.00 89.38 98 THR A C 1
ATOM 746 O O . THR A 1 98 ? 3.858 3.347 -19.808 1.00 89.38 98 THR A O 1
ATOM 749 N N . THR A 1 99 ? 4.142 2.267 -17.871 1.00 88.00 99 THR A N 1
ATOM 750 C CA . THR A 1 99 ? 5.602 2.472 -17.784 1.00 88.00 99 THR A CA 1
ATOM 751 C C . THR A 1 99 ? 6.451 1.303 -18.292 1.00 88.00 99 THR A C 1
ATOM 753 O O . THR A 1 99 ? 7.663 1.298 -18.081 1.00 88.00 99 THR A O 1
ATOM 756 N N . ARG A 1 100 ? 5.889 0.326 -19.023 1.00 83.62 100 ARG A N 1
ATOM 757 C CA . ARG A 1 100 ? 6.641 -0.872 -19.472 1.00 83.62 100 ARG A CA 1
ATOM 758 C C . ARG A 1 100 ? 7.941 -0.579 -20.231 1.00 83.62 100 ARG A C 1
ATOM 760 O O . ARG A 1 100 ? 8.887 -1.357 -20.140 1.00 83.62 100 ARG A O 1
ATOM 767 N N . ARG A 1 101 ? 8.004 0.528 -20.980 1.00 81.19 101 ARG A N 1
ATOM 768 C CA . ARG A 1 101 ? 9.232 0.951 -21.682 1.00 81.19 101 ARG A CA 1
ATOM 769 C C . ARG A 1 101 ? 10.326 1.393 -20.708 1.00 81.19 101 ARG A C 1
ATOM 771 O O . ARG A 1 101 ? 11.474 1.013 -20.895 1.00 81.19 101 ARG A O 1
ATOM 778 N N . ALA A 1 102 ? 9.967 2.132 -19.657 1.00 81.00 102 ALA A N 1
ATOM 779 C CA . ALA A 1 102 ? 10.906 2.533 -18.610 1.00 81.00 102 ALA A CA 1
ATOM 780 C C . ALA A 1 102 ? 11.426 1.311 -17.836 1.00 81.00 102 ALA A C 1
ATOM 782 O O . ALA A 1 102 ? 12.621 1.208 -17.581 1.00 81.00 102 ALA A O 1
ATOM 783 N N . GLN A 1 103 ? 10.555 0.329 -17.577 1.00 80.56 103 GLN A N 1
ATOM 784 C CA . GLN A 1 103 ? 10.947 -0.937 -16.948 1.00 80.56 103 GLN A CA 1
ATOM 785 C C . GLN A 1 103 ? 11.965 -1.722 -17.780 1.00 80.56 103 GLN A C 1
ATOM 787 O O . GLN A 1 103 ? 12.849 -2.347 -17.216 1.00 80.56 103 GLN A O 1
ATOM 792 N N . ALA A 1 104 ? 11.861 -1.700 -19.115 1.00 78.81 104 ALA A N 1
ATOM 793 C CA . ALA A 1 104 ? 12.834 -2.360 -19.990 1.00 78.81 104 ALA A CA 1
ATOM 794 C C . ALA A 1 104 ? 14.233 -1.715 -19.922 1.00 78.81 104 ALA A C 1
ATOM 796 O O . ALA A 1 104 ? 15.231 -2.400 -20.143 1.00 78.81 104 ALA A O 1
ATOM 797 N N . GLY A 1 105 ? 14.300 -0.414 -19.619 1.00 82.19 105 GLY A N 1
ATOM 798 C CA . GLY A 1 105 ? 15.552 0.328 -19.461 1.00 82.19 105 GLY A CA 1
ATOM 799 C C . GLY A 1 105 ? 16.197 0.165 -18.082 1.00 82.19 105 GLY A C 1
ATOM 800 O O . GLY A 1 105 ? 17.423 0.157 -17.988 1.00 82.19 105 GLY A O 1
ATOM 801 N N . ASP A 1 106 ? 15.393 -0.015 -17.031 1.00 83.06 106 ASP A N 1
ATOM 802 C CA . ASP A 1 106 ? 15.860 -0.157 -15.650 1.00 83.06 106 ASP A CA 1
ATOM 803 C C . ASP A 1 106 ? 15.060 -1.224 -14.884 1.00 83.06 106 ASP A C 1
ATOM 805 O O . ASP A 1 106 ? 13.863 -1.083 -14.624 1.00 83.06 106 ASP A O 1
ATOM 809 N N . ALA A 1 107 ? 15.759 -2.283 -14.465 1.00 77.88 107 ALA A N 1
ATOM 810 C CA . ALA A 1 107 ? 15.186 -3.388 -13.701 1.00 77.88 107 ALA A CA 1
ATOM 811 C C . ALA A 1 107 ? 14.685 -2.964 -12.306 1.00 77.88 107 ALA A C 1
ATOM 813 O O . ALA A 1 107 ? 13.772 -3.591 -11.772 1.00 77.88 107 ALA A O 1
ATOM 814 N N . ASN A 1 108 ? 15.239 -1.892 -11.729 1.00 85.62 108 ASN A N 1
ATOM 815 C CA . ASN A 1 108 ? 14.846 -1.371 -10.418 1.00 85.62 108 ASN A CA 1
ATOM 816 C C . ASN A 1 108 ? 13.748 -0.301 -10.501 1.00 85.62 108 ASN A C 1
ATOM 818 O O . ASN A 1 108 ? 13.235 0.127 -9.464 1.00 85.62 108 ASN A O 1
ATOM 822 N N . PHE A 1 109 ? 13.335 0.105 -11.706 1.00 89.12 109 PHE A N 1
ATOM 823 C CA . PHE A 1 109 ? 12.340 1.160 -11.908 1.00 89.12 109 PHE A CA 1
ATOM 824 C C . PHE A 1 109 ? 11.034 0.877 -11.158 1.00 89.12 109 PHE A C 1
ATOM 826 O O . PHE A 1 109 ? 10.497 1.739 -10.465 1.00 89.12 109 PHE A O 1
ATOM 833 N N . VAL A 1 110 ? 10.530 -0.358 -11.250 1.00 88.69 110 VAL A N 1
ATOM 834 C CA . VAL A 1 110 ? 9.285 -0.755 -10.574 1.00 88.69 110 VAL A CA 1
ATOM 835 C C . VAL A 1 110 ? 9.436 -0.650 -9.061 1.00 88.69 110 VAL A C 1
ATOM 837 O O . VAL A 1 110 ? 8.549 -0.128 -8.388 1.00 88.69 110 VAL A O 1
ATOM 840 N N . GLN A 1 111 ? 10.571 -1.090 -8.522 1.00 89.50 111 GLN A N 1
ATOM 841 C CA . GLN A 1 111 ? 10.827 -1.030 -7.090 1.00 89.50 111 GLN A CA 1
ATOM 842 C C . GLN A 1 111 ? 10.884 0.421 -6.594 1.00 89.50 111 GLN A C 1
ATOM 844 O O . GLN A 1 111 ? 10.225 0.758 -5.612 1.00 89.50 111 GLN A O 1
ATOM 849 N N . ASN A 1 112 ? 11.620 1.285 -7.290 1.00 91.06 112 ASN A N 1
ATOM 850 C CA . ASN A 1 112 ? 11.904 2.646 -6.835 1.00 91.06 112 ASN A CA 1
ATOM 851 C C . ASN A 1 112 ? 10.766 3.631 -7.120 1.00 91.06 112 ASN A C 1
ATOM 853 O O . ASN A 1 112 ? 10.487 4.504 -6.306 1.00 91.06 112 ASN A O 1
ATOM 857 N N . SER A 1 113 ? 10.103 3.509 -8.269 1.00 90.81 113 SER A N 1
ATOM 858 C CA . SER A 1 113 ? 9.124 4.499 -8.737 1.00 90.81 113 SER A CA 1
ATOM 859 C C . SER A 1 113 ? 7.671 4.069 -8.544 1.00 90.81 113 SER A C 1
ATOM 861 O O . SER A 1 113 ? 6.775 4.913 -8.618 1.00 90.81 113 SER A O 1
ATOM 863 N N . ILE A 1 114 ? 7.419 2.779 -8.298 1.00 91.81 114 ILE A N 1
ATOM 864 C CA . ILE A 1 114 ? 6.062 2.243 -8.124 1.00 91.81 114 ILE A CA 1
ATOM 865 C C . ILE A 1 114 ? 5.896 1.663 -6.719 1.00 91.81 114 ILE A C 1
ATOM 867 O O . ILE A 1 114 ? 5.085 2.174 -5.950 1.00 91.81 114 ILE A O 1
ATOM 871 N N . LEU A 1 115 ? 6.672 0.637 -6.357 1.00 92.38 115 LEU A N 1
ATOM 872 C CA . LEU A 1 115 ? 6.486 -0.093 -5.097 1.00 92.38 115 LEU A CA 1
ATOM 873 C C . LEU A 1 115 ? 6.933 0.705 -3.866 1.00 92.38 115 LEU A C 1
ATOM 875 O O . LEU A 1 115 ? 6.253 0.653 -2.845 1.00 92.38 115 LEU A O 1
ATOM 879 N N . GLY A 1 116 ? 8.029 1.464 -3.956 1.00 94.00 116 GLY A N 1
ATOM 880 C CA . GLY A 1 116 ? 8.493 2.353 -2.885 1.00 94.00 116 GLY A CA 1
ATOM 881 C C . GLY A 1 116 ? 7.438 3.400 -2.504 1.00 94.00 116 GLY A C 1
ATOM 882 O O . GLY A 1 116 ? 6.925 3.353 -1.387 1.00 94.00 116 GLY A O 1
ATOM 883 N N . PRO A 1 117 ? 7.007 4.265 -3.443 1.00 94.00 117 PRO A N 1
ATOM 884 C CA . PRO A 1 117 ? 5.964 5.251 -3.176 1.00 94.00 117 PRO A CA 1
ATOM 885 C C . PRO A 1 117 ? 4.633 4.631 -2.735 1.00 94.00 117 PRO A C 1
ATOM 887 O O . PRO A 1 117 ? 3.930 5.211 -1.910 1.00 94.00 117 PRO A O 1
ATOM 890 N N . LEU A 1 118 ? 4.271 3.455 -3.263 1.00 94.44 118 LEU A N 1
ATOM 891 C CA . LEU A 1 118 ? 3.070 2.736 -2.835 1.00 94.44 118 LEU A CA 1
ATOM 892 C C . LEU A 1 118 ? 3.171 2.293 -1.369 1.00 94.44 118 LEU A C 1
ATOM 894 O O . LEU A 1 118 ? 2.220 2.479 -0.613 1.00 94.44 118 LEU A O 1
ATOM 898 N N . LYS A 1 119 ? 4.321 1.750 -0.956 1.00 94.62 119 LYS A N 1
ATOM 899 C CA . LYS A 1 119 ? 4.577 1.345 0.432 1.00 94.62 119 LYS A CA 1
ATOM 900 C C . LYS A 1 119 ? 4.447 2.529 1.388 1.00 94.62 119 LYS A C 1
ATOM 902 O O . LYS A 1 119 ? 3.786 2.398 2.415 1.00 94.62 119 LYS A O 1
ATOM 907 N N . ASP A 1 120 ? 5.040 3.671 1.053 1.00 95.12 120 ASP A N 1
ATOM 908 C CA . ASP A 1 120 ? 5.019 4.846 1.931 1.00 95.12 120 ASP A CA 1
ATOM 909 C C . ASP A 1 120 ? 3.600 5.394 2.106 1.00 95.12 120 ASP A C 1
ATOM 911 O O . ASP A 1 120 ? 3.168 5.663 3.226 1.00 95.12 120 ASP A O 1
ATOM 915 N N . ARG A 1 121 ? 2.821 5.481 1.020 1.00 94.31 121 ARG A N 1
ATOM 916 C CA . ARG A 1 121 ? 1.421 5.928 1.101 1.00 94.31 121 ARG A CA 1
ATOM 917 C C . ARG A 1 121 ? 0.548 4.947 1.881 1.00 94.31 121 ARG A C 1
ATOM 919 O O . ARG A 1 121 ? -0.226 5.375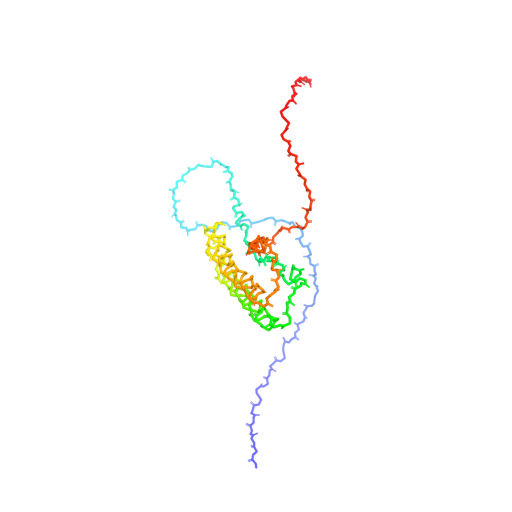 2.733 1.00 94.31 121 ARG A O 1
ATOM 926 N N . ARG A 1 122 ? 0.716 3.638 1.657 1.00 95.25 122 ARG A N 1
ATOM 927 C CA . ARG A 1 122 ? 0.020 2.601 2.435 1.00 95.25 122 ARG A CA 1
ATOM 928 C C . ARG A 1 122 ? 0.363 2.691 3.917 1.00 95.25 122 ARG A C 1
ATOM 930 O O . ARG A 1 122 ? -0.530 2.560 4.744 1.00 95.25 122 ARG A O 1
ATOM 937 N N . LYS A 1 123 ? 1.627 2.956 4.260 1.00 95.00 123 LYS A N 1
ATOM 938 C CA . LYS A 1 123 ? 2.049 3.154 5.651 1.00 95.00 123 LYS A CA 1
ATOM 939 C C . LYS A 1 123 ? 1.299 4.314 6.310 1.00 95.00 123 LYS A C 1
ATOM 941 O O . LYS A 1 123 ? 0.798 4.142 7.413 1.00 95.00 123 LYS A O 1
ATOM 946 N N . VAL A 1 124 ? 1.146 5.445 5.619 1.00 95.25 124 VAL A N 1
ATOM 947 C CA . VAL A 1 124 ? 0.387 6.597 6.141 1.00 95.25 124 VAL A CA 1
ATOM 948 C C . VAL A 1 124 ? -1.071 6.232 6.443 1.00 95.25 124 VAL A C 1
ATOM 950 O O . VAL A 1 124 ? -1.591 6.613 7.492 1.00 95.25 124 VAL A O 1
ATOM 953 N N . LEU A 1 125 ? -1.731 5.474 5.560 1.00 94.88 125 LEU A N 1
ATOM 954 C CA . LEU A 1 125 ? -3.115 5.037 5.787 1.00 94.88 125 LEU A CA 1
ATOM 955 C C . LEU A 1 125 ? -3.210 4.031 6.944 1.00 94.88 125 LEU A C 1
ATOM 957 O O . LEU A 1 125 ? -4.095 4.142 7.789 1.00 94.88 125 LEU A O 1
ATOM 961 N N . LEU A 1 126 ? -2.253 3.107 7.056 1.00 95.06 126 LEU A N 1
ATOM 962 C CA . LEU A 1 126 ? -2.160 2.169 8.181 1.00 95.06 126 LEU A CA 1
ATOM 963 C C . LEU A 1 126 ? -1.954 2.883 9.524 1.00 95.06 126 LEU A C 1
ATOM 965 O O . LEU A 1 126 ? -2.608 2.540 10.510 1.00 95.06 126 LEU A O 1
ATOM 969 N N . ASP A 1 127 ? -1.089 3.896 9.563 1.00 94.81 127 ASP A N 1
ATOM 970 C CA . ASP A 1 127 ? -0.866 4.726 10.749 1.00 94.81 127 ASP A CA 1
ATOM 971 C C . ASP A 1 127 ? -2.145 5.480 11.146 1.00 94.81 127 ASP A C 1
ATOM 973 O O . ASP A 1 127 ? -2.482 5.574 12.332 1.00 94.81 127 ASP A O 1
ATOM 977 N N . ARG A 1 128 ? -2.924 5.943 10.162 1.00 94.94 128 ARG A N 1
ATOM 978 C CA . ARG A 1 128 ? -4.224 6.569 10.411 1.00 94.94 128 ARG A CA 1
ATOM 979 C C . ARG A 1 128 ? -5.260 5.570 10.928 1.00 94.94 128 ARG A C 1
ATOM 981 O O . ARG A 1 128 ? -5.921 5.875 11.915 1.00 94.94 128 ARG A O 1
ATOM 988 N N . ILE A 1 129 ? -5.363 4.374 10.348 1.00 94.44 129 ILE A N 1
ATOM 989 C CA . ILE A 1 129 ? -6.244 3.300 10.842 1.00 94.44 129 ILE A CA 1
ATOM 990 C C . ILE A 1 129 ? -5.939 2.993 12.312 1.00 94.44 129 ILE A C 1
ATOM 992 O O . ILE A 1 129 ? -6.850 2.951 13.142 1.00 94.44 129 ILE A O 1
ATOM 996 N N . LYS A 1 130 ? -4.653 2.843 12.662 1.00 94.50 130 LYS A N 1
ATOM 997 C CA . LYS A 1 130 ? -4.231 2.638 14.055 1.00 94.50 130 LYS A CA 1
ATOM 998 C C . LYS A 1 130 ? -4.711 3.767 14.957 1.00 94.50 130 LYS A C 1
ATOM 1000 O O . LYS A 1 130 ? -5.255 3.504 16.029 1.00 94.50 130 LYS A O 1
ATOM 1005 N N . LEU A 1 131 ? -4.526 5.014 14.525 1.00 94.38 131 LEU A N 1
ATOM 1006 C CA . LEU A 1 131 ? -4.967 6.184 15.275 1.00 94.38 131 LEU A CA 1
ATOM 1007 C C . LEU A 1 131 ? -6.485 6.181 15.495 1.00 94.38 131 LEU A C 1
ATOM 1009 O O . LEU A 1 131 ? -6.914 6.386 16.628 1.00 94.38 131 LEU A O 1
ATOM 1013 N N . GLN A 1 132 ? -7.291 5.912 14.465 1.00 94.56 132 GLN A N 1
ATOM 1014 C CA . GLN A 1 132 ? -8.754 5.906 14.594 1.00 94.56 132 GLN A CA 1
ATOM 1015 C C . GLN A 1 132 ? -9.251 4.797 15.523 1.00 94.56 132 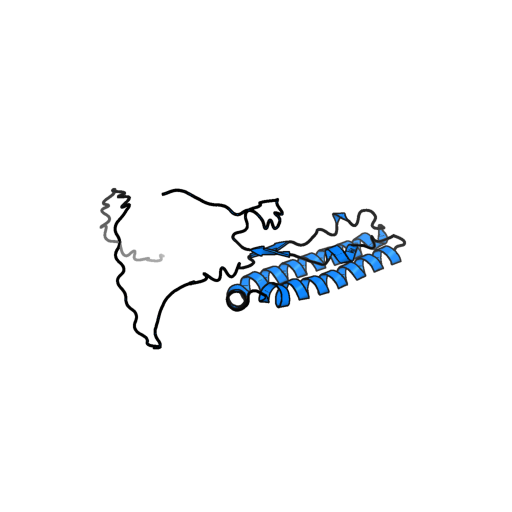GLN A C 1
ATOM 1017 O O . GLN A 1 132 ? -10.090 5.045 16.390 1.00 94.56 132 GLN A O 1
ATOM 1022 N N . ILE A 1 133 ? -8.671 3.598 15.431 1.00 94.12 133 ILE A N 1
ATOM 1023 C CA . ILE A 1 133 ? -8.989 2.495 16.346 1.00 94.12 133 ILE A CA 1
ATOM 1024 C C . ILE A 1 133 ? -8.652 2.877 17.792 1.00 94.12 133 IL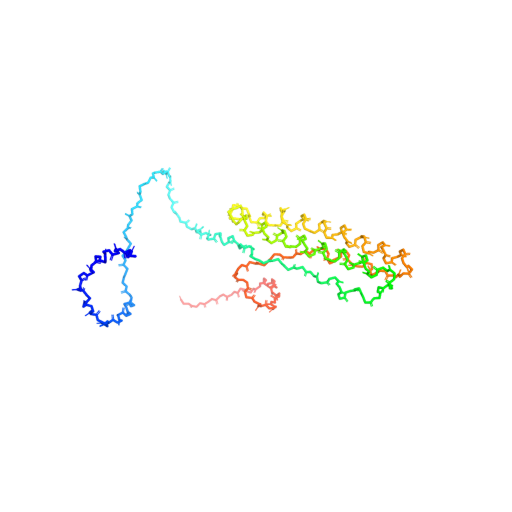E A C 1
ATOM 1026 O O . ILE A 1 133 ? -9.490 2.703 18.678 1.00 94.12 133 ILE A O 1
ATOM 1030 N N . ASN A 1 134 ? -7.461 3.435 18.031 1.00 93.19 134 ASN A N 1
ATOM 1031 C CA . ASN A 1 134 ? -7.030 3.844 19.369 1.00 93.19 134 ASN A CA 1
ATOM 1032 C C . ASN A 1 134 ? -7.917 4.969 19.932 1.00 93.19 134 ASN A C 1
ATOM 1034 O O . ASN A 1 134 ? -8.308 4.926 21.097 1.00 93.19 134 ASN A O 1
ATOM 1038 N N . ARG A 1 135 ? -8.297 5.953 19.104 1.00 94.88 135 ARG A N 1
ATOM 1039 C CA . ARG A 1 135 ? -9.205 7.048 19.495 1.00 94.88 135 ARG A CA 1
ATOM 1040 C C . ARG A 1 135 ? -10.616 6.560 19.816 1.00 94.88 135 ARG A C 1
ATOM 1042 O O . ARG A 1 135 ? -11.268 7.127 20.688 1.00 94.88 135 ARG A O 1
ATOM 1049 N N . ALA A 1 136 ? -11.078 5.500 19.159 1.00 94.50 136 ALA A N 1
ATOM 1050 C CA . ALA A 1 136 ? -12.366 4.875 19.444 1.00 94.50 136 ALA A CA 1
ATOM 1051 C C . ALA A 1 136 ? -12.349 3.935 20.666 1.00 94.50 136 ALA A C 1
ATOM 1053 O O . ALA A 1 136 ? -13.368 3.308 20.959 1.00 94.50 136 ALA A O 1
ATOM 1054 N N . GLY A 1 137 ? -11.225 3.841 21.388 1.00 92.50 137 GLY A N 1
ATOM 1055 C CA . GLY A 1 137 ? -11.069 2.987 22.569 1.00 92.50 137 GLY A CA 1
ATOM 1056 C C . GLY A 1 137 ? -10.747 1.524 22.251 1.00 92.50 137 GLY A C 1
ATOM 1057 O O . GLY A 1 137 ? -10.813 0.679 23.140 1.00 92.50 137 GLY A O 1
ATOM 1058 N N . GLY A 1 138 ? -10.417 1.212 20.995 1.00 91.56 138 GLY A N 1
ATOM 1059 C CA . GLY A 1 138 ? -9.915 -0.095 20.582 1.00 91.56 138 GLY A CA 1
ATOM 1060 C C . GLY A 1 138 ? -8.395 -0.202 20.694 1.00 91.56 138 GLY A C 1
ATOM 1061 O O . GLY A 1 138 ? -7.703 0.756 21.030 1.00 91.56 138 GLY A O 1
ATOM 1062 N N . LYS A 1 139 ? -7.864 -1.383 20.361 1.00 90.19 139 LYS A N 1
ATOM 1063 C CA . LYS A 1 139 ? -6.421 -1.630 20.268 1.00 90.19 139 LYS A CA 1
ATOM 1064 C C . LYS A 1 139 ? -6.080 -2.140 18.875 1.00 90.19 139 LYS A C 1
ATOM 1066 O O . LYS A 1 139 ? -6.417 -3.272 18.532 1.00 90.19 139 LYS A O 1
ATOM 1071 N N . ALA A 1 140 ? -5.399 -1.312 18.090 1.00 88.62 140 ALA A N 1
ATOM 1072 C CA . ALA A 1 140 ? -4.914 -1.729 16.782 1.00 88.62 140 ALA A CA 1
ATOM 1073 C C . ALA A 1 140 ? -3.736 -2.718 16.914 1.00 88.62 140 ALA A C 1
ATOM 1075 O O . ALA A 1 140 ? -2.931 -2.588 17.845 1.00 88.62 140 ALA A O 1
ATOM 1076 N N . PRO A 1 141 ? -3.586 -3.682 15.986 1.00 88.31 141 PRO A N 1
ATOM 1077 C CA . PRO A 1 141 ? -2.386 -4.509 15.915 1.00 88.31 141 PRO A CA 1
ATOM 1078 C C . PRO A 1 141 ? -1.133 -3.647 15.695 1.00 88.31 141 PRO A C 1
ATOM 1080 O O . PRO A 1 141 ? -1.105 -2.760 14.838 1.00 88.31 141 PRO A O 1
ATOM 1083 N N . GLY A 1 142 ? -0.083 -3.891 16.483 1.00 83.69 142 GLY A N 1
ATOM 1084 C CA . GLY A 1 142 ? 1.154 -3.102 16.415 1.00 83.69 142 GLY A CA 1
ATOM 1085 C C . GLY A 1 142 ? 1.948 -3.335 15.126 1.00 83.69 142 GLY A C 1
ATOM 1086 O O . GLY A 1 142 ? 2.653 -2.449 14.652 1.00 83.69 142 GLY A O 1
ATOM 1087 N N . ASP A 1 143 ? 1.792 -4.509 14.526 1.00 88.12 143 ASP A N 1
ATOM 1088 C CA . ASP A 1 143 ? 2.513 -4.988 13.352 1.00 88.12 143 ASP A CA 1
ATOM 1089 C C . ASP A 1 143 ? 1.852 -4.632 12.011 1.00 88.12 143 ASP A C 1
ATOM 1091 O O . ASP A 1 143 ? 2.386 -5.006 10.967 1.00 88.12 143 ASP A O 1
ATOM 1095 N N . LEU A 1 144 ? 0.775 -3.833 12.014 1.00 89.31 144 LEU A N 1
ATOM 1096 C CA . LEU A 1 144 ? 0.081 -3.393 10.794 1.00 89.31 144 LEU A CA 1
ATOM 1097 C C . LEU A 1 144 ? 1.030 -2.764 9.756 1.00 89.31 144 LEU A C 1
ATOM 1099 O O . LEU A 1 144 ? 0.849 -2.952 8.559 1.00 89.31 144 LEU A O 1
ATOM 1103 N N . ASP A 1 145 ? 2.087 -2.068 10.197 1.00 88.75 145 ASP A N 1
ATOM 1104 C CA . ASP A 1 145 ? 3.072 -1.432 9.301 1.00 88.75 145 ASP A CA 1
ATOM 1105 C C . ASP A 1 145 ? 3.791 -2.427 8.395 1.00 88.75 145 ASP A C 1
ATOM 1107 O O . ASP A 1 145 ? 4.239 -2.077 7.301 1.00 88.75 145 ASP A O 1
ATOM 1111 N N . ARG A 1 146 ? 3.922 -3.678 8.848 1.00 90.44 146 ARG A N 1
ATOM 1112 C CA . ARG A 1 146 ? 4.567 -4.740 8.073 1.00 90.44 146 ARG A CA 1
ATOM 1113 C C . ARG A 1 146 ? 3.741 -5.102 6.838 1.00 90.44 146 ARG A C 1
ATOM 1115 O O . ARG A 1 146 ? 4.305 -5.601 5.870 1.00 90.44 146 ARG A O 1
ATOM 1122 N N . LEU A 1 147 ? 2.445 -4.779 6.833 1.00 91.94 147 LEU A N 1
ATOM 1123 C CA . LEU A 1 147 ? 1.541 -4.980 5.700 1.00 91.94 147 LEU A CA 1
ATOM 1124 C C . LEU A 1 147 ? 1.555 -3.844 4.667 1.00 91.94 147 LEU A C 1
ATOM 1126 O O . LEU A 1 147 ? 0.862 -3.915 3.645 1.00 91.94 147 LEU A O 1
ATOM 1130 N N . ALA A 1 148 ? 2.329 -2.782 4.906 1.00 93.56 148 ALA A N 1
ATOM 1131 C CA . ALA A 1 148 ? 2.433 -1.671 3.966 1.00 93.56 148 ALA A CA 1
ATOM 1132 C C . ALA A 1 148 ? 3.109 -2.094 2.651 1.00 93.56 148 ALA A C 1
ATOM 1134 O O . ALA A 1 148 ? 2.787 -1.562 1.591 1.00 93.56 148 ALA A O 1
ATOM 1135 N N . GLY A 1 149 ? 4.044 -3.047 2.719 1.00 92.44 149 GLY A N 1
ATOM 1136 C CA . GLY A 1 149 ? 4.830 -3.488 1.572 1.00 92.44 149 GLY A CA 1
ATOM 1137 C C . GLY A 1 149 ? 4.007 -4.286 0.565 1.00 92.44 149 GLY A C 1
ATOM 1138 O O . GLY A 1 149 ? 3.338 -5.244 0.936 1.00 92.44 149 GLY A O 1
ATOM 1139 N N . CYS A 1 150 ? 4.118 -3.923 -0.711 1.00 92.69 150 CYS A N 1
ATOM 1140 C CA . CYS A 1 150 ? 3.609 -4.713 -1.829 1.00 92.69 150 CYS A CA 1
ATOM 1141 C C . CYS A 1 150 ? 4.771 -5.290 -2.644 1.00 92.69 150 CYS A C 1
ATOM 1143 O O . CYS A 1 150 ? 5.849 -4.695 -2.708 1.00 92.69 150 CYS A O 1
ATOM 1145 N N . THR A 1 151 ? 4.549 -6.434 -3.284 1.00 90.38 151 THR A N 1
ATOM 1146 C CA . THR A 1 151 ? 5.547 -7.141 -4.088 1.00 90.38 151 THR A CA 1
ATOM 1147 C C . THR A 1 151 ? 5.163 -7.152 -5.562 1.00 90.38 151 THR A C 1
ATOM 1149 O O . THR A 1 151 ? 3.997 -7.288 -5.925 1.00 90.38 151 THR A O 1
ATOM 1152 N N . GLY A 1 152 ? 6.155 -6.993 -6.436 1.00 88.56 152 GLY A N 1
ATOM 1153 C CA . GLY A 1 152 ? 5.983 -7.130 -7.878 1.00 88.56 152 GLY A CA 1
ATOM 1154 C C . GLY A 1 152 ? 6.254 -8.563 -8.334 1.00 88.56 152 GLY A C 1
ATOM 1155 O O . GLY A 1 152 ? 7.283 -9.127 -7.969 1.00 88.56 152 GLY A O 1
ATOM 1156 N N . ARG A 1 153 ? 5.375 -9.149 -9.156 1.00 86.38 153 ARG A N 1
ATOM 1157 C CA . ARG A 1 153 ? 5.582 -10.467 -9.779 1.00 86.38 153 ARG A CA 1
ATOM 1158 C C . ARG A 1 153 ? 5.819 -10.343 -11.291 1.00 86.38 153 ARG A C 1
ATOM 1160 O O . ARG A 1 153 ? 5.045 -9.654 -11.966 1.00 86.38 153 ARG A O 1
ATOM 1167 N N . PRO A 1 154 ? 6.860 -10.994 -11.844 1.00 80.25 154 PRO A N 1
ATOM 1168 C CA . PRO A 1 154 ? 7.126 -10.978 -13.277 1.00 80.25 154 PRO A CA 1
ATOM 1169 C C . PRO A 1 154 ? 6.210 -11.923 -14.063 1.00 80.25 154 PRO A C 1
ATOM 1171 O O . PRO A 1 154 ? 5.711 -12.909 -13.521 1.00 80.25 154 PRO A O 1
ATOM 1174 N N . ALA A 1 155 ? 6.047 -11.657 -15.363 1.00 68.44 155 ALA A N 1
ATOM 1175 C CA . ALA A 1 155 ? 5.113 -12.364 -16.256 1.00 68.44 155 ALA A CA 1
ATOM 1176 C C . ALA A 1 155 ? 5.415 -13.854 -16.525 1.00 68.44 155 ALA A C 1
ATOM 1178 O O . ALA A 1 155 ? 4.694 -14.488 -17.287 1.00 68.44 155 ALA A O 1
ATOM 1179 N N . GLY A 1 156 ? 6.465 -14.422 -15.926 1.00 63.12 156 GLY A N 1
ATOM 1180 C CA . GLY A 1 156 ? 6.919 -15.795 -16.178 1.00 63.12 156 GLY A CA 1
ATOM 1181 C C . GLY A 1 156 ? 7.262 -16.602 -14.926 1.00 63.12 156 GLY A C 1
ATOM 1182 O O . GLY A 1 156 ? 7.970 -17.593 -15.029 1.00 63.12 156 GLY A O 1
ATOM 1183 N N . GLY A 1 157 ? 6.819 -16.183 -13.738 1.00 49.91 157 GLY A N 1
ATOM 1184 C CA . GLY A 1 157 ? 7.101 -16.914 -12.502 1.00 49.91 157 GLY A CA 1
ATOM 1185 C C . GLY A 1 157 ? 6.031 -17.954 -12.188 1.00 49.91 157 GLY A C 1
ATOM 1186 O O . GLY A 1 157 ? 5.054 -17.612 -11.513 1.00 49.91 157 GLY A O 1
ATOM 1187 N N . GLN A 1 158 ? 6.238 -19.205 -12.624 1.00 41.28 158 GLN A N 1
ATOM 1188 C CA . GLN A 1 158 ? 5.568 -20.381 -12.059 1.00 41.28 158 GLN A CA 1
ATOM 1189 C C . GLN A 1 158 ? 5.478 -20.262 -10.526 1.00 41.28 158 GLN A C 1
ATOM 1191 O O . GLN A 1 158 ? 6.420 -19.852 -9.847 1.00 41.28 158 GLN A O 1
ATOM 1196 N N . ASN A 1 159 ? 4.328 -20.640 -9.972 1.00 54.72 159 ASN A N 1
ATOM 1197 C CA . ASN A 1 159 ? 4.250 -21.062 -8.581 1.00 54.72 159 ASN A CA 1
ATOM 1198 C C . ASN A 1 159 ? 5.172 -22.277 -8.404 1.00 54.72 159 ASN A C 1
ATOM 1200 O O . ASN A 1 159 ? 4.855 -23.357 -8.889 1.00 54.72 159 ASN A O 1
ATOM 1204 N N . GLY A 1 160 ? 6.302 -22.090 -7.730 1.00 39.25 160 GLY A N 1
ATOM 1205 C CA . GLY A 1 160 ? 7.177 -23.160 -7.267 1.00 39.25 160 GLY A CA 1
ATOM 1206 C C . GLY A 1 160 ? 7.694 -22.774 -5.891 1.00 39.25 160 GLY A C 1
ATOM 1207 O O . GLY A 1 160 ? 8.568 -21.921 -5.775 1.00 39.25 160 GLY A O 1
ATOM 1208 N N . GLY A 1 161 ? 7.068 -23.318 -4.849 1.00 42.72 161 GLY A N 1
ATOM 1209 C CA . GLY A 1 161 ? 7.615 -23.279 -3.498 1.00 42.72 161 GLY A CA 1
ATOM 1210 C C . GLY A 1 161 ? 8.808 -24.229 -3.376 1.00 42.72 161 GLY A C 1
ATOM 1211 O O . GLY A 1 161 ? 8.820 -25.269 -4.027 1.00 42.72 161 GLY A O 1
ATOM 1212 N N . GLY A 1 162 ? 9.766 -23.872 -2.514 1.00 38.94 162 GLY A N 1
ATOM 1213 C CA . GLY A 1 162 ? 10.960 -24.670 -2.198 1.00 38.94 162 GLY A CA 1
ATOM 1214 C C . GLY A 1 162 ? 12.033 -24.590 -3.296 1.00 38.94 162 GLY A C 1
ATOM 1215 O O . GLY A 1 162 ? 11.713 -24.558 -4.471 1.00 38.94 162 GLY A O 1
ATOM 1216 N N . GLN A 1 163 ? 13.330 -24.529 -3.019 1.00 35.28 163 GLN A N 1
ATOM 1217 C CA . GLN A 1 163 ? 14.047 -24.909 -1.813 1.00 35.28 163 GLN A CA 1
ATOM 1218 C C . GLN A 1 163 ? 15.422 -24.226 -1.834 1.00 35.28 163 GLN A C 1
ATOM 1220 O O . GLN A 1 163 ? 16.004 -24.006 -2.896 1.00 35.28 163 GLN A O 1
ATOM 1225 N N . ASN A 1 164 ? 15.916 -23.887 -0.646 1.00 47.12 164 ASN A N 1
ATOM 1226 C CA . ASN A 1 164 ? 17.333 -23.667 -0.401 1.00 47.12 164 ASN A CA 1
ATOM 1227 C C . ASN A 1 164 ? 18.120 -24.921 -0.793 1.00 47.12 164 ASN A C 1
ATOM 1229 O O . ASN A 1 164 ? 17.772 -25.993 -0.320 1.00 47.12 164 ASN A O 1
ATOM 1233 N N . ASP A 1 165 ? 19.212 -24.749 -1.524 1.00 39.75 165 ASP A N 1
ATOM 1234 C CA . ASP A 1 165 ? 20.420 -25.569 -1.406 1.00 39.75 165 ASP A CA 1
ATOM 1235 C C . ASP A 1 165 ? 21.561 -24.631 -1.832 1.00 39.75 165 ASP A C 1
ATOM 1237 O O . ASP A 1 165 ? 21.607 -24.146 -2.957 1.00 39.75 165 ASP A O 1
ATOM 1241 N N . GLY A 1 166 ? 22.382 -24.115 -0.921 1.00 35.09 166 GLY A N 1
ATOM 1242 C CA . GLY A 1 166 ? 23.147 -24.915 0.022 1.00 35.09 166 GLY A CA 1
ATOM 1243 C C . GLY A 1 166 ? 24.499 -25.152 -0.635 1.00 35.09 166 GLY A C 1
ATOM 1244 O O . GLY A 1 166 ? 24.6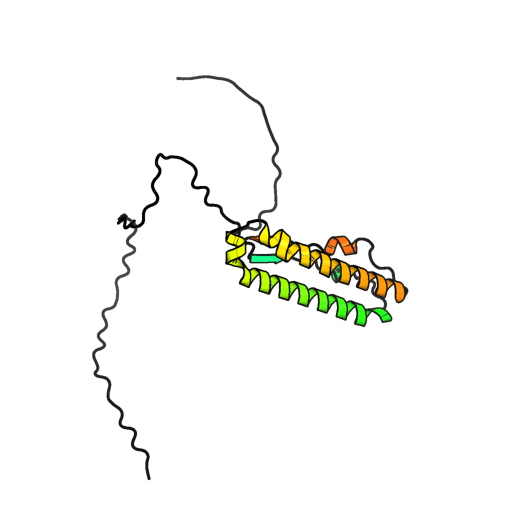51 -26.056 -1.447 1.00 35.09 166 GLY A O 1
ATOM 1245 N N . GLY A 1 167 ? 25.469 -24.283 -0.344 1.00 44.31 167 GLY A N 1
ATOM 1246 C CA . GLY A 1 167 ? 26.834 -24.491 -0.802 1.00 44.31 167 GLY A CA 1
ATOM 1247 C C . GLY A 1 167 ? 27.341 -25.853 -0.336 1.00 44.31 167 GLY A C 1
ATOM 1248 O O . GLY A 1 167 ? 27.192 -26.200 0.832 1.00 44.31 167 GLY A O 1
ATOM 1249 N N . GLN A 1 168 ? 27.969 -26.594 -1.241 1.00 38.09 168 GLN A N 1
ATOM 1250 C CA . GLN A 1 168 ? 28.842 -27.704 -0.894 1.00 38.09 168 GLN A CA 1
ATOM 1251 C C . GLN A 1 168 ? 30.059 -27.670 -1.813 1.00 38.09 168 GLN A C 1
ATOM 1253 O O . GLN A 1 168 ? 30.038 -28.033 -2.984 1.00 38.09 168 GLN A O 1
ATOM 1258 N N . ASN A 1 169 ? 31.114 -27.125 -1.221 1.00 45.25 169 ASN A N 1
ATOM 1259 C CA . ASN A 1 169 ? 32.499 -27.411 -1.526 1.00 45.25 169 ASN A CA 1
ATOM 1260 C C . ASN A 1 169 ? 32.784 -28.872 -1.130 1.00 45.25 169 ASN A C 1
ATOM 1262 O O . ASN A 1 169 ? 32.395 -29.277 -0.034 1.00 45.25 169 ASN A O 1
ATOM 1266 N N . GLY A 1 170 ? 33.497 -29.620 -1.973 1.00 36.16 170 GLY A N 1
ATOM 1267 C CA . GLY A 1 170 ? 34.179 -30.845 -1.556 1.00 36.16 170 GLY A CA 1
ATOM 1268 C C . GLY A 1 170 ? 34.134 -31.996 -2.558 1.00 36.16 170 GLY A C 1
ATOM 1269 O O . GLY A 1 170 ? 33.063 -32.471 -2.916 1.00 36.16 170 GLY A O 1
ATOM 1270 N N . GLY A 1 171 ? 35.319 -32.507 -2.903 1.00 33.50 171 GLY A N 1
ATOM 1271 C CA . GLY A 1 171 ? 35.497 -33.896 -3.338 1.00 33.50 171 GLY A CA 1
ATOM 1272 C C . GLY A 1 171 ? 36.226 -34.044 -4.666 1.00 33.50 171 GLY A C 1
ATOM 1273 O O . GLY A 1 171 ? 35.624 -33.888 -5.718 1.00 33.50 171 GLY A O 1
ATOM 1274 N N . GLY A 1 172 ? 37.528 -34.332 -4.605 1.00 38.25 172 GLY A N 1
ATOM 1275 C CA . GLY A 1 172 ? 38.351 -34.633 -5.773 1.00 38.25 172 GLY A CA 1
ATOM 1276 C C . GLY A 1 172 ? 38.285 -36.092 -6.239 1.00 38.25 172 GLY A C 1
ATOM 1277 O O . GLY A 1 172 ? 37.406 -36.849 -5.845 1.00 38.25 172 GLY A O 1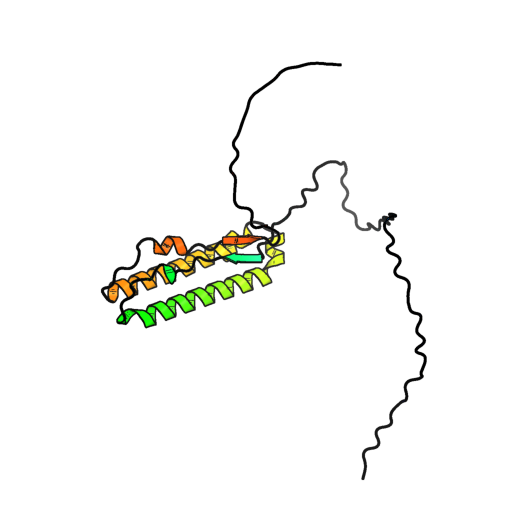
ATOM 1278 N N . GLN A 1 173 ? 39.335 -36.433 -6.995 1.00 40.16 173 GLN A N 1
ATOM 1279 C CA . GLN A 1 173 ? 39.808 -37.754 -7.436 1.00 40.16 173 GLN A CA 1
ATOM 1280 C C . GLN A 1 173 ? 39.218 -38.354 -8.726 1.00 40.16 173 GLN A C 1
ATOM 1282 O O . GLN A 1 173 ? 38.139 -38.926 -8.752 1.00 40.16 173 GLN A O 1
ATOM 1287 N N . ASN A 1 174 ? 40.062 -38.242 -9.760 1.00 44.22 174 ASN A N 1
ATOM 1288 C CA . ASN A 1 174 ? 40.746 -39.334 -10.463 1.00 44.22 174 ASN A CA 1
ATOM 1289 C C . ASN A 1 174 ? 39.994 -40.339 -11.360 1.00 44.22 174 ASN A C 1
ATOM 1291 O O . ASN A 1 174 ? 39.067 -41.026 -10.950 1.00 44.22 174 ASN A O 1
ATOM 1295 N N . ASP A 1 175 ? 40.662 -40.515 -12.509 1.00 44.09 175 ASP A N 1
ATOM 1296 C CA . ASP A 1 175 ? 40.969 -41.746 -13.251 1.00 44.09 175 ASP A CA 1
ATOM 1297 C C . ASP A 1 175 ? 40.055 -42.238 -14.383 1.00 44.09 175 ASP A C 1
ATOM 1299 O O . ASP A 1 175 ? 38.875 -42.530 -14.206 1.00 44.09 175 ASP A O 1
ATOM 1303 N N . GLY A 1 176 ? 40.712 -42.476 -15.528 1.00 39.94 176 GLY A N 1
ATOM 1304 C CA . GLY A 1 176 ? 40.504 -43.698 -16.304 1.00 39.94 176 GLY A CA 1
ATOM 1305 C C . GLY A 1 176 ? 40.275 -43.521 -17.804 1.00 39.94 176 GLY A C 1
ATOM 1306 O O . GLY A 1 176 ? 39.123 -43.446 -18.228 1.00 39.94 176 GLY A O 1
ATOM 1307 N N . GLY A 1 177 ? 41.353 -43.569 -18.601 1.00 35.50 177 GLY A N 1
ATOM 1308 C CA . GLY A 1 177 ? 41.308 -43.779 -20.056 1.00 35.50 177 GLY A CA 1
ATOM 1309 C C . GLY A 1 177 ? 42.534 -43.280 -20.799 1.00 35.50 177 GLY A C 1
ATOM 1310 O O . GLY A 1 177 ? 42.408 -42.205 -21.420 1.00 35.50 177 GLY A O 1
#